Protein AF-A0A0R3E4I4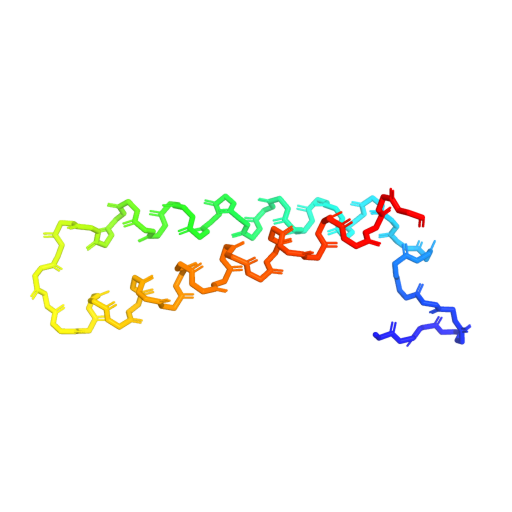-F1 (afdb_monomer_lite)

Foldseek 3Di:
DADPNHPPCVVCVPVVVVVLVVVLVVLVVLLVVLVPPPDPVSVVSNVVSVVVVVVSVVVVVVVPD

pLDDT: mean 77.38, std 11.23, range [37.41, 87.62]

Secondary structure (DSSP, 8-state):
-EETTEEHHHH-HHHHHHHHHHHHHHHHHHHHHHTT--SHHHHHHHHHHHHHHHHHHHHHHGGG-

Structure (mmCIF, N/CA/C/O backbone):
data_AF-A0A0R3E4I4-F1
#
_entry.id   AF-A0A0R3E4I4-F1
#
loop_
_atom_site.group_PDB
_atom_site.id
_atom_site.type_symbol
_atom_site.label_atom_id
_atom_site.label_alt_id
_atom_site.label_comp_id
_atom_site.label_asym_id
_atom_site.label_entity_id
_atom_site.label_seq_id
_atom_site.pdbx_PDB_ins_code
_atom_site.Cartn_x
_atom_site.Cartn_y
_atom_site.Cartn_z
_atom_site.occupancy
_atom_site.B_iso_or_equiv
_atom_site.auth_seq_id
_atom_site.auth_comp_id
_atom_site.auth_asym_id
_atom_site.auth_atom_id
_atom_site.pdbx_PDB_model_num
ATOM 1 N N . MET A 1 1 ? -1.982 -2.583 -18.391 1.00 68.81 1 MET A N 1
ATOM 2 C CA . MET A 1 1 ? -2.321 -1.441 -19.265 1.00 68.81 1 MET A CA 1
ATOM 3 C C . MET A 1 1 ? -1.274 -1.386 -20.362 1.00 68.81 1 MET A C 1
ATOM 5 O O . MET A 1 1 ? -0.093 -1.432 -20.030 1.00 68.81 1 MET A O 1
ATOM 9 N N . MET A 1 2 ? -1.708 -1.365 -21.622 1.00 79.62 2 MET A N 1
ATOM 10 C CA . MET A 1 2 ? -0.844 -1.263 -22.805 1.00 79.62 2 MET A CA 1
ATOM 11 C C . MET A 1 2 ? -0.929 0.166 -23.342 1.00 79.62 2 MET A C 1
ATOM 13 O O . MET A 1 2 ? -2.021 0.738 -23.359 1.00 79.62 2 MET A O 1
ATOM 17 N N . ILE A 1 3 ? 0.199 0.744 -23.741 1.00 82.31 3 ILE A N 1
ATOM 18 C CA . ILE A 1 3 ? 0.283 2.065 -24.372 1.00 82.31 3 ILE A CA 1
ATOM 19 C C . ILE A 1 3 ? 1.171 1.886 -25.604 1.00 82.31 3 ILE A C 1
ATOM 21 O O . ILE A 1 3 ? 2.262 1.344 -25.483 1.00 82.31 3 ILE A O 1
ATOM 25 N N . PHE A 1 4 ? 0.698 2.293 -26.786 1.00 87.38 4 PHE A N 1
ATOM 26 C CA . PHE A 1 4 ? 1.397 2.047 -28.062 1.00 87.38 4 PHE A CA 1
ATOM 27 C C . PHE A 1 4 ? 1.789 0.572 -28.273 1.00 87.38 4 PHE A C 1
ATOM 29 O O . PHE A 1 4 ? 2.900 0.286 -28.701 1.00 87.38 4 PHE A O 1
ATOM 36 N N . ASP A 1 5 ? 0.906 -0.360 -27.899 1.00 87.25 5 ASP A N 1
ATOM 37 C CA . ASP A 1 5 ? 1.155 -1.812 -27.933 1.00 87.25 5 ASP A CA 1
ATOM 38 C C . ASP A 1 5 ? 2.359 -2.297 -27.105 1.00 87.25 5 ASP A C 1
ATOM 40 O O . ASP A 1 5 ? 2.737 -3.464 -27.179 1.00 87.25 5 ASP A O 1
ATOM 44 N N . ILE A 1 6 ? 2.908 -1.441 -26.241 1.00 85.19 6 ILE A N 1
ATOM 45 C CA . ILE A 1 6 ? 3.980 -1.773 -25.304 1.00 85.19 6 ILE 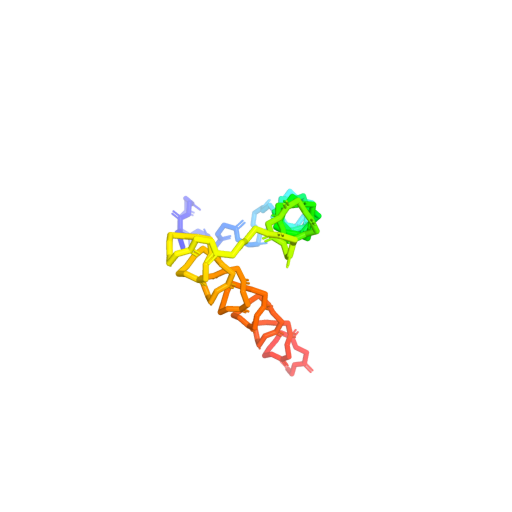A CA 1
ATOM 46 C C . ILE A 1 6 ? 3.400 -1.764 -23.878 1.00 85.19 6 ILE A C 1
ATOM 48 O O . ILE A 1 6 ? 2.586 -0.891 -23.532 1.00 85.19 6 ILE A O 1
ATOM 52 N N . PRO A 1 7 ? 3.774 -2.720 -23.008 1.00 85.25 7 PRO A N 1
ATOM 53 C CA . PRO A 1 7 ? 3.390 -2.678 -21.604 1.00 85.25 7 PRO A CA 1
ATOM 54 C C . PRO A 1 7 ? 3.816 -1.357 -20.959 1.00 85.25 7 PRO A C 1
ATOM 56 O O . PRO A 1 7 ? 4.970 -0.947 -21.044 1.00 85.25 7 PRO A O 1
ATOM 59 N N . ALA A 1 8 ? 2.903 -0.693 -20.243 1.00 78.88 8 ALA A N 1
ATOM 60 C CA . ALA A 1 8 ? 3.214 0.580 -19.582 1.00 78.88 8 ALA A CA 1
ATOM 61 C C . ALA A 1 8 ? 4.406 0.480 -18.600 1.00 78.88 8 ALA A C 1
ATOM 63 O O . ALA A 1 8 ? 5.099 1.466 -18.368 1.00 78.88 8 ALA A O 1
ATOM 64 N N . LEU A 1 9 ? 4.653 -0.719 -18.053 1.00 80.38 9 LEU A N 1
ATOM 65 C CA . LEU A 1 9 ? 5.825 -1.054 -17.233 1.00 80.38 9 LEU A CA 1
ATOM 66 C C . LEU A 1 9 ? 7.153 -0.954 -17.985 1.00 80.38 9 LEU A C 1
ATOM 68 O O . LEU A 1 9 ? 8.142 -0.553 -17.381 1.00 80.38 9 LEU A O 1
ATOM 72 N N . GLU A 1 10 ? 7.170 -1.283 -19.272 1.00 80.31 10 GLU A N 1
ATOM 73 C CA . GLU A 1 10 ? 8.368 -1.214 -20.112 1.00 80.31 10 GLU A CA 1
ATOM 74 C C . GLU A 1 10 ? 8.628 0.211 -20.605 1.00 80.31 10 GLU A C 1
ATOM 76 O O . GLU A 1 10 ? 9.775 0.635 -20.700 1.00 80.31 10 GLU A O 1
ATOM 81 N N . LEU A 1 11 ? 7.566 0.979 -20.861 1.00 83.69 11 LEU A N 1
ATOM 82 C CA . LEU A 1 11 ? 7.684 2.376 -21.286 1.00 83.69 11 LEU A CA 1
ATOM 83 C C . LEU A 1 11 ? 8.098 3.316 -20.153 1.00 83.69 11 LEU A C 1
ATOM 85 O O . LEU A 1 11 ? 8.835 4.274 -20.378 1.00 83.69 11 LEU A O 1
ATOM 89 N N . PHE A 1 12 ? 7.606 3.065 -18.938 1.00 84.06 12 PHE A N 1
ATOM 90 C CA . PHE A 1 12 ? 7.787 3.966 -17.801 1.00 84.06 12 PHE A CA 1
ATOM 91 C C . PHE A 1 12 ? 8.237 3.222 -16.532 1.00 84.06 12 PHE A C 1
ATOM 93 O O . PHE A 1 12 ? 7.557 3.286 -15.501 1.00 84.06 12 PHE A O 1
ATOM 100 N N . PRO A 1 13 ? 9.386 2.520 -16.566 1.00 75.00 13 PRO A N 1
ATOM 101 C CA . PRO A 1 13 ? 9.822 1.679 -15.454 1.00 75.00 13 PRO A CA 1
ATOM 102 C C . PRO A 1 13 ? 10.078 2.489 -14.173 1.00 75.00 13 PRO A C 1
ATOM 104 O O . PRO A 1 13 ? 9.624 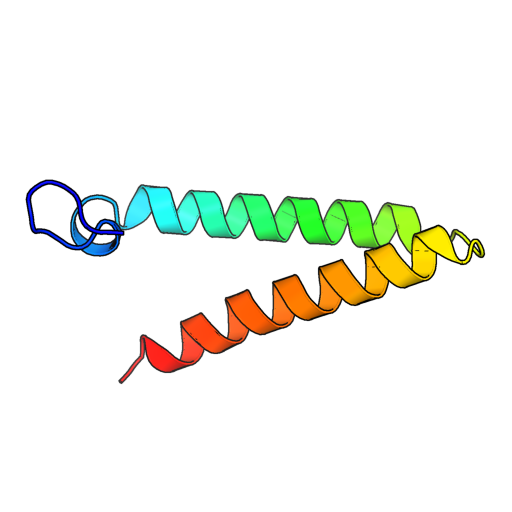2.097 -13.097 1.00 75.00 13 PRO A O 1
ATOM 107 N N . GLY A 1 14 ? 10.733 3.652 -14.292 1.00 84.31 14 GLY A N 1
ATOM 108 C CA . GLY A 1 14 ? 11.010 4.552 -13.165 1.00 84.31 14 GLY A CA 1
ATOM 109 C C . GLY A 1 14 ? 9.739 5.163 -12.575 1.00 84.31 14 GLY A C 1
ATOM 110 O O . GLY A 1 14 ? 9.466 4.991 -11.391 1.00 84.31 14 GLY A O 1
ATOM 111 N N . LEU A 1 15 ? 8.900 5.766 -13.424 1.00 83.56 15 LEU A N 1
ATOM 112 C CA . LEU A 1 15 ? 7.651 6.418 -13.011 1.00 83.56 15 LEU A CA 1
ATOM 113 C C . LEU A 1 15 ? 6.725 5.470 -12.244 1.00 83.56 15 LEU A C 1
ATOM 115 O O . LEU A 1 15 ? 6.150 5.843 -11.226 1.00 83.56 15 LEU A O 1
ATOM 119 N N . LEU A 1 16 ? 6.565 4.232 -12.719 1.00 79.75 16 LEU A N 1
ATOM 120 C CA . LEU A 1 16 ? 5.697 3.268 -12.044 1.00 79.75 16 LEU A CA 1
ATOM 121 C C . LEU A 1 16 ? 6.306 2.753 -10.738 1.00 79.75 16 LEU A C 1
ATOM 123 O O . LEU A 1 16 ? 5.558 2.392 -9.829 1.00 79.75 16 LEU A O 1
ATOM 127 N N . SER A 1 17 ? 7.635 2.722 -10.627 1.00 80.56 17 SER A N 1
ATOM 128 C CA . SER A 1 17 ? 8.319 2.417 -9.369 1.00 80.56 17 SER A CA 1
ATOM 129 C C . SER A 1 17 ? 8.116 3.531 -8.341 1.00 80.56 17 SER A C 1
ATOM 131 O O . SER A 1 17 ? 7.675 3.256 -7.226 1.00 80.56 17 SER A O 1
ATOM 133 N N . GLU A 1 18 ? 8.338 4.783 -8.740 1.00 87.06 18 GLU A N 1
ATOM 134 C CA . GLU A 1 18 ? 8.129 5.970 -7.902 1.00 87.06 18 GLU A CA 1
ATOM 135 C C . GLU A 1 18 ? 6.667 6.097 -7.459 1.00 87.06 18 GLU A C 1
ATOM 137 O O . GLU A 1 18 ? 6.382 6.289 -6.277 1.00 87.06 18 GLU A O 1
ATOM 142 N N . LEU A 1 19 ? 5.721 5.895 -8.382 1.00 85.81 19 LEU A N 1
ATOM 143 C CA . LEU A 1 19 ? 4.293 5.908 -8.075 1.00 85.81 19 LEU A CA 1
ATOM 144 C C . LEU A 1 19 ? 3.928 4.832 -7.045 1.00 85.81 19 LEU A C 1
ATOM 146 O O . LEU A 1 19 ? 3.174 5.105 -6.113 1.00 85.81 19 LEU A O 1
ATOM 150 N N . ARG A 1 20 ? 4.468 3.613 -7.181 1.00 82.19 20 ARG A N 1
ATOM 151 C CA . ARG A 1 20 ? 4.247 2.543 -6.194 1.00 82.19 20 ARG A CA 1
ATOM 152 C C . ARG A 1 20 ? 4.793 2.918 -4.820 1.00 82.19 20 ARG A C 1
ATOM 154 O O . ARG A 1 20 ? 4.089 2.722 -3.833 1.00 82.19 20 ARG A O 1
ATOM 161 N N . GLN A 1 21 ? 6.005 3.466 -4.754 1.00 86.69 21 GLN A N 1
ATOM 162 C CA . GLN A 1 21 ? 6.599 3.918 -3.493 1.00 86.69 21 GLN A CA 1
ATOM 163 C C . GLN A 1 21 ? 5.755 5.014 -2.834 1.00 86.69 21 GLN A C 1
ATOM 165 O O . GLN A 1 21 ? 5.478 4.928 -1.639 1.00 86.69 21 GLN A O 1
ATOM 170 N N . ALA A 1 22 ? 5.272 5.987 -3.610 1.00 87.62 22 ALA A N 1
ATOM 171 C CA . ALA A 1 22 ? 4.400 7.048 -3.110 1.00 87.62 22 ALA A CA 1
ATOM 172 C C . ALA A 1 22 ? 3.055 6.510 -2.586 1.00 87.62 22 ALA A C 1
ATOM 174 O O . ALA A 1 22 ? 2.584 6.940 -1.533 1.00 87.62 22 ALA A O 1
ATOM 175 N N . ILE A 1 23 ? 2.450 5.540 -3.284 1.00 86.50 23 ILE A N 1
ATOM 176 C CA . ILE A 1 23 ? 1.207 4.887 -2.843 1.00 86.50 23 ILE A CA 1
ATOM 177 C C . ILE A 1 23 ? 1.422 4.146 -1.519 1.00 86.50 23 ILE A C 1
ATOM 179 O O . ILE A 1 23 ? 0.605 4.285 -0.611 1.00 86.50 23 ILE A O 1
ATOM 183 N N . LEU A 1 24 ? 2.511 3.383 -1.397 1.00 86.06 24 LEU A N 1
ATOM 184 C CA . LEU A 1 24 ? 2.836 2.652 -0.169 1.00 86.06 24 LEU A CA 1
ATOM 185 C C . LEU A 1 24 ? 3.103 3.593 1.009 1.00 86.06 24 LEU A C 1
ATOM 187 O O . LEU A 1 24 ? 2.561 3.377 2.090 1.00 86.06 24 LEU A O 1
ATOM 191 N N . ALA A 1 25 ? 3.883 4.654 0.795 1.00 87.44 25 ALA A N 1
ATOM 192 C CA . ALA A 1 25 ? 4.142 5.658 1.823 1.00 87.44 25 ALA A CA 1
ATOM 193 C C . ALA A 1 25 ? 2.830 6.270 2.333 1.00 87.44 25 ALA A C 1
ATOM 195 O O . ALA A 1 25 ? 2.575 6.287 3.536 1.00 87.44 25 ALA A O 1
ATOM 196 N N . ARG A 1 26 ? 1.942 6.666 1.412 1.00 86.00 26 ARG A N 1
ATOM 197 C CA . ARG A 1 26 ? 0.652 7.253 1.780 1.00 86.00 26 ARG A CA 1
ATOM 198 C C . ARG A 1 26 ? -0.281 6.258 2.472 1.00 86.00 26 ARG A C 1
ATOM 200 O O . ARG A 1 26 ? -1.039 6.651 3.354 1.00 86.00 26 ARG A O 1
ATOM 207 N N . ALA A 1 27 ? -0.246 4.986 2.081 1.00 81.50 27 ALA A N 1
ATOM 208 C CA . ALA A 1 27 ? -1.019 3.936 2.736 1.00 81.50 27 ALA A CA 1
ATOM 209 C C . ALA A 1 27 ? -0.576 3.729 4.194 1.00 81.50 27 ALA A C 1
ATOM 211 O O . ALA A 1 27 ? -1.434 3.617 5.066 1.00 81.50 27 ALA A O 1
ATOM 212 N N . ASN A 1 28 ? 0.735 3.749 4.457 1.00 79.50 28 ASN A N 1
ATOM 213 C CA . ASN A 1 28 ? 1.283 3.637 5.811 1.00 79.50 28 ASN A CA 1
ATOM 214 C C . ASN A 1 28 ? 0.911 4.845 6.681 1.00 79.50 28 ASN A C 1
ATOM 216 O O . ASN A 1 28 ? 0.436 4.659 7.794 1.00 79.50 28 ASN A O 1
ATOM 220 N N . GLU A 1 29 ? 1.021 6.069 6.156 1.00 85.00 29 GLU A N 1
ATOM 221 C CA . GLU A 1 29 ? 0.588 7.278 6.880 1.00 85.00 29 GLU A CA 1
ATOM 222 C C . GLU A 1 29 ? -0.888 7.194 7.297 1.00 85.00 29 GLU A C 1
ATOM 224 O O . GLU A 1 29 ? -1.246 7.469 8.440 1.00 85.00 29 GLU A O 1
ATOM 229 N N . LEU A 1 30 ? -1.757 6.766 6.376 1.00 82.75 30 LEU A N 1
ATOM 230 C CA . LEU A 1 30 ? -3.184 6.602 6.657 1.00 82.75 30 LEU A CA 1
ATOM 231 C C . LEU A 1 30 ? -3.453 5.479 7.661 1.00 82.75 30 LEU A C 1
ATOM 233 O O . LEU A 1 30 ? -4.407 5.571 8.434 1.00 82.75 30 LEU A O 1
ATOM 237 N N . TYR A 1 31 ? -2.645 4.421 7.644 1.00 78.25 31 TYR A N 1
ATOM 238 C CA . TYR A 1 31 ? -2.736 3.336 8.612 1.00 78.25 31 TYR A CA 1
ATOM 239 C C . TYR A 1 31 ? -2.394 3.840 10.022 1.00 78.25 31 TYR A C 1
ATOM 241 O O . TYR A 1 31 ? -3.188 3.639 10.944 1.00 78.25 31 TYR A O 1
ATOM 249 N N . ASP A 1 32 ? -1.291 4.579 10.168 1.00 78.62 32 ASP A N 1
ATOM 250 C CA . ASP A 1 32 ? -0.853 5.170 11.440 1.00 78.62 32 ASP A CA 1
ATOM 251 C C . ASP A 1 32 ? -1.896 6.154 12.004 1.00 78.62 32 ASP A C 1
ATOM 253 O O . ASP A 1 32 ? -2.212 6.126 13.196 1.00 78.62 32 ASP A O 1
ATOM 257 N N . GLU A 1 33 ? -2.504 6.981 11.145 1.00 80.62 33 GLU A N 1
ATOM 258 C CA . GLU A 1 33 ? -3.591 7.896 11.529 1.00 80.62 33 GLU A CA 1
ATOM 259 C C . GLU A 1 33 ? -4.856 7.154 12.008 1.00 80.62 33 GLU A C 1
ATOM 261 O O . GLU A 1 33 ? -5.597 7.649 12.867 1.00 80.62 33 GLU A O 1
ATOM 266 N N . LEU A 1 34 ? -5.137 5.971 11.452 1.00 79.88 34 LEU A N 1
ATOM 267 C CA . LEU A 1 34 ? -6.366 5.215 11.709 1.00 79.88 34 LEU A CA 1
ATOM 268 C C . LEU A 1 34 ? -6.246 4.190 12.843 1.00 79.88 34 LEU A C 1
ATOM 270 O O . LEU A 1 34 ? -7.275 3.858 13.439 1.00 79.88 34 LEU A O 1
ATOM 274 N N . GLN A 1 35 ? -5.044 3.709 13.178 1.00 70.75 35 GLN A N 1
ATOM 275 C CA . GLN A 1 35 ? -4.828 2.634 14.161 1.00 70.75 35 GLN A CA 1
ATOM 276 C C . GLN A 1 35 ? -5.356 2.978 15.572 1.00 70.75 35 GLN A C 1
ATOM 278 O O . GLN A 1 35 ? -5.744 2.089 16.330 1.00 70.75 35 GLN A O 1
ATOM 283 N N . GLY A 1 36 ? -5.442 4.268 15.918 1.00 68.75 36 GLY A N 1
ATOM 284 C CA . GLY A 1 36 ? -6.006 4.751 17.188 1.00 68.75 36 GLY A CA 1
ATOM 285 C C . GLY A 1 36 ? -7.530 4.955 17.201 1.00 68.75 36 GLY A C 1
ATOM 286 O O . GLY A 1 36 ? -8.098 5.280 18.246 1.00 68.75 36 GLY A O 1
ATOM 287 N N . ASN A 1 37 ? -8.218 4.794 16.066 1.00 70.94 37 ASN A N 1
ATOM 288 C CA . ASN A 1 37 ? -9.645 5.087 15.929 1.00 70.94 37 ASN A CA 1
ATOM 289 C C . ASN A 1 37 ? -10.497 3.812 16.084 1.00 70.94 37 ASN A C 1
ATOM 291 O O . ASN A 1 37 ? -10.466 2.912 15.251 1.00 70.94 37 ASN A O 1
ATOM 295 N N . SER A 1 38 ? -11.321 3.744 17.135 1.00 64.81 38 SER A N 1
ATOM 296 C CA . SER A 1 38 ? -12.140 2.561 17.461 1.00 64.81 38 SER A CA 1
ATOM 297 C C . SER A 1 38 ? -13.422 2.409 16.627 1.00 64.81 38 SER A C 1
ATOM 299 O O . SER A 1 38 ? -14.206 1.480 16.855 1.00 64.81 38 SER A O 1
ATOM 301 N N . SER A 1 39 ? -13.666 3.291 15.653 1.00 77.56 39 SER A N 1
ATOM 302 C CA . SER A 1 39 ? -14.856 3.209 14.805 1.00 77.56 39 SER A CA 1
ATOM 303 C C . SER A 1 39 ? -14.826 1.986 13.875 1.00 77.56 39 SER A C 1
ATOM 305 O O . SER A 1 39 ? -13.790 1.590 13.343 1.00 77.56 39 SER A O 1
ATOM 307 N N . LYS A 1 40 ? -16.002 1.403 13.600 1.00 68.44 40 LYS A N 1
ATOM 308 C CA . LYS A 1 40 ? -16.144 0.313 12.611 1.00 68.44 40 LYS A CA 1
ATOM 309 C C . LYS A 1 40 ? -15.658 0.717 11.213 1.00 68.44 40 LYS A C 1
ATOM 311 O O . LYS A 1 40 ? -15.136 -0.117 10.485 1.00 68.44 40 LYS A O 1
ATOM 316 N N . ALA A 1 41 ? -15.815 1.992 10.855 1.00 75.06 41 ALA A N 1
ATOM 317 C CA . ALA A 1 41 ? -15.338 2.531 9.587 1.00 75.06 41 ALA A CA 1
ATOM 318 C C . ALA A 1 41 ? -13.803 2.602 9.519 1.00 75.06 41 ALA A C 1
ATOM 320 O O . ALA A 1 41 ? -13.249 2.419 8.441 1.00 75.06 41 ALA A O 1
ATOM 321 N N . ALA A 1 42 ? -13.117 2.838 10.644 1.00 73.81 42 ALA A N 1
ATOM 322 C CA . ALA A 1 42 ? -11.658 2.790 10.699 1.00 73.81 42 ALA A CA 1
ATOM 323 C C . ALA A 1 42 ? -11.136 1.361 10.492 1.00 73.81 42 ALA A C 1
ATOM 325 O O . ALA A 1 42 ? -10.236 1.176 9.685 1.00 73.81 42 ALA A O 1
ATOM 326 N N . ARG A 1 43 ? -11.769 0.346 11.099 1.00 75.25 43 ARG A N 1
ATOM 327 C CA . ARG A 1 43 ? -11.404 -1.071 10.879 1.00 75.25 43 ARG A CA 1
ATOM 328 C C . ARG A 1 43 ? -11.492 -1.488 9.411 1.00 75.25 43 ARG A C 1
ATOM 330 O O . ARG 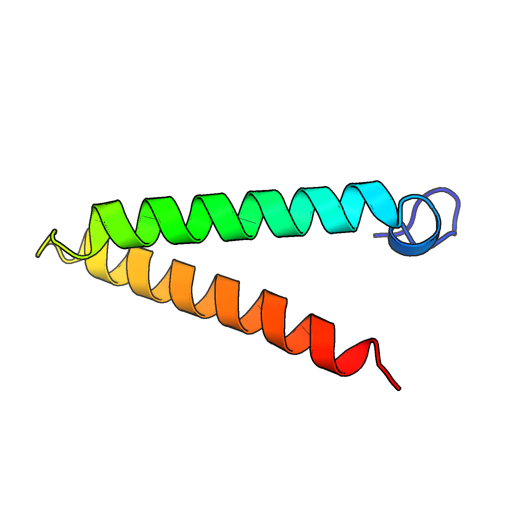A 1 43 ? -10.521 -1.986 8.871 1.00 75.25 43 ARG A O 1
ATOM 337 N N . LEU A 1 44 ? -12.601 -1.173 8.735 1.00 81.88 44 LEU A N 1
ATOM 338 C CA . LEU A 1 44 ? -12.756 -1.471 7.302 1.00 81.88 44 LEU A CA 1
ATOM 339 C C . LEU A 1 44 ? -11.695 -0.784 6.425 1.00 81.88 44 LEU A C 1
ATOM 341 O O . LEU A 1 44 ? -11.298 -1.321 5.394 1.00 81.88 44 LEU A O 1
ATOM 345 N N . LYS A 1 45 ? -11.252 0.418 6.810 1.00 79.00 45 LYS A N 1
ATOM 346 C CA . LYS A 1 45 ? -10.181 1.134 6.106 1.00 79.00 45 LYS A CA 1
ATOM 347 C C . LYS A 1 45 ? -8.813 0.506 6.370 1.00 79.00 45 LYS A C 1
ATOM 349 O O . LYS A 1 45 ? -8.028 0.416 5.434 1.00 79.00 45 LYS A O 1
ATOM 354 N N . LEU A 1 46 ? -8.548 0.060 7.596 1.00 80.56 46 LEU A N 1
ATOM 355 C CA . LEU A 1 46 ? -7.320 -0.655 7.953 1.00 80.56 46 LEU A CA 1
ATOM 356 C C . LEU A 1 46 ? -7.222 -1.984 7.189 1.00 80.56 46 LEU A C 1
ATOM 358 O O . LEU A 1 46 ? -6.226 -2.196 6.507 1.00 80.56 46 LEU A O 1
ATOM 362 N N . ASP A 1 47 ? -8.293 -2.786 7.166 1.00 84.94 47 ASP A N 1
ATOM 363 C CA . ASP A 1 47 ? -8.344 -4.048 6.408 1.00 84.94 47 ASP A CA 1
ATOM 364 C C . ASP A 1 47 ? -8.064 -3.821 4.907 1.00 84.94 47 ASP A C 1
ATOM 366 O O . ASP A 1 47 ? -7.376 -4.601 4.246 1.00 84.94 47 ASP A O 1
ATOM 370 N N . PHE A 1 48 ? -8.589 -2.727 4.344 1.00 86.50 48 PHE A N 1
ATOM 371 C CA . PHE A 1 48 ? -8.324 -2.349 2.955 1.00 86.50 48 PHE A CA 1
ATOM 372 C C . PHE A 1 48 ? -6.854 -1.975 2.717 1.00 86.50 48 PHE A C 1
ATOM 374 O O . PHE A 1 48 ? -6.289 -2.356 1.687 1.00 86.50 48 PHE A O 1
ATOM 381 N N . LEU A 1 49 ? -6.245 -1.222 3.638 1.00 83.69 49 LEU A N 1
ATOM 382 C CA . LEU A 1 49 ? -4.842 -0.812 3.549 1.00 83.69 49 LEU A CA 1
ATOM 383 C C . LEU A 1 49 ? -3.904 -2.019 3.669 1.00 83.69 49 LEU A C 1
ATOM 385 O O . LEU A 1 49 ? -2.981 -2.135 2.863 1.00 83.69 49 LEU A O 1
ATOM 389 N N . GLU A 1 50 ? -4.184 -2.960 4.572 1.00 83.88 50 GLU A N 1
ATOM 390 C CA . GLU A 1 50 ? -3.429 -4.216 4.692 1.00 83.88 50 GLU A CA 1
ATOM 391 C C . GLU A 1 50 ? -3.473 -5.020 3.386 1.00 83.88 50 GLU A C 1
ATOM 393 O O . GLU A 1 50 ? -2.431 -5.330 2.804 1.00 83.88 50 GLU A O 1
ATOM 398 N N . GLN A 1 51 ? -4.669 -5.239 2.831 1.00 87.00 51 GLN A N 1
ATOM 399 C CA . GLN A 1 51 ? -4.824 -5.935 1.548 1.00 87.00 51 GLN A CA 1
ATOM 400 C C . GLN A 1 51 ? -4.157 -5.198 0.379 1.00 87.00 51 GLN A C 1
ATOM 402 O O . GLN A 1 51 ? -3.814 -5.809 -0.638 1.00 87.00 51 GLN A O 1
ATOM 407 N N . LEU A 1 52 ? -4.045 -3.868 0.440 1.00 84.31 52 LEU A N 1
ATOM 408 C CA . LEU A 1 52 ? -3.342 -3.087 -0.576 1.00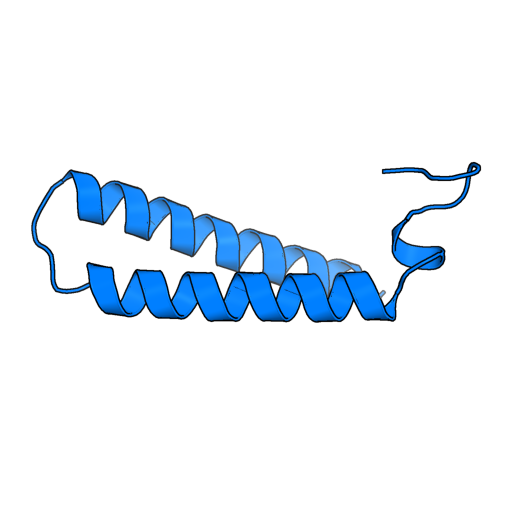 84.31 52 LEU A CA 1
ATOM 409 C C . LEU A 1 52 ? -1.834 -3.347 -0.500 1.00 84.31 52 LEU A C 1
ATOM 411 O O . LEU A 1 52 ? -1.223 -3.638 -1.530 1.00 84.31 52 LEU A O 1
ATOM 415 N N . VAL A 1 53 ? -1.258 -3.293 0.702 1.00 80.81 53 VAL A N 1
ATOM 416 C CA . VAL A 1 53 ? 0.170 -3.551 0.944 1.00 80.81 53 VAL A CA 1
ATOM 417 C C . VAL A 1 53 ? 0.542 -4.978 0.539 1.00 80.81 53 VAL A C 1
ATOM 419 O O . VAL A 1 53 ? 1.509 -5.171 -0.201 1.00 80.81 53 VAL A O 1
ATOM 422 N N . GLU A 1 54 ? -0.263 -5.972 0.923 1.00 85.50 54 GLU A N 1
ATOM 423 C CA . GLU A 1 54 ? -0.054 -7.373 0.533 1.00 85.50 54 GLU A CA 1
ATOM 424 C C . GLU A 1 54 ? -0.028 -7.556 -0.989 1.00 85.50 54 GLU A C 1
ATOM 426 O O . GLU A 1 54 ? 0.871 -8.205 -1.528 1.00 85.50 54 GLU A O 1
ATOM 431 N N . ARG A 1 55 ? -0.968 -6.934 -1.710 1.00 81.94 55 ARG A N 1
ATOM 432 C CA . ARG A 1 55 ? -1.035 -7.019 -3.179 1.00 81.94 55 ARG A CA 1
ATOM 433 C C . ARG A 1 55 ? 0.158 -6.370 -3.869 1.00 81.94 55 ARG A C 1
ATOM 435 O O . ARG A 1 55 ? 0.594 -6.857 -4.915 1.00 81.94 55 ARG A O 1
ATOM 442 N N . VAL A 1 56 ? 0.671 -5.269 -3.323 1.00 77.00 56 VAL A N 1
ATOM 443 C CA . VAL A 1 56 ? 1.860 -4.612 -3.879 1.00 77.00 56 VAL A CA 1
ATOM 444 C C . VAL A 1 56 ? 3.105 -5.468 -3.638 1.00 77.00 56 VAL A C 1
ATOM 446 O O . VAL A 1 56 ? 3.902 -5.635 -4.562 1.00 77.00 56 VAL A O 1
ATOM 449 N N . ASN A 1 57 ? 3.233 -6.075 -2.456 1.00 74.81 57 ASN A N 1
ATOM 450 C CA . ASN A 1 57 ? 4.363 -6.941 -2.115 1.00 74.81 57 ASN A CA 1
ATOM 451 C C . ASN A 1 57 ? 4.362 -8.258 -2.909 1.00 74.81 57 ASN A C 1
ATOM 453 O O . ASN A 1 57 ? 5.403 -8.649 -3.433 1.00 74.81 57 ASN A O 1
ATOM 457 N N . ALA A 1 58 ? 3.205 -8.905 -3.086 1.00 75.69 58 ALA A N 1
ATOM 458 C CA . ALA A 1 58 ? 3.094 -10.145 -3.862 1.00 75.69 58 ALA A CA 1
ATOM 459 C C . ALA A 1 58 ? 3.531 -9.969 -5.332 1.00 75.69 58 ALA A C 1
ATOM 461 O O . ALA A 1 58 ? 4.196 -10.836 -5.896 1.00 75.69 58 ALA A O 1
ATOM 462 N N . ARG A 1 59 ? 3.243 -8.807 -5.937 1.00 63.94 59 ARG A N 1
ATOM 463 C CA . ARG A 1 59 ? 3.689 -8.462 -7.301 1.00 63.94 59 ARG A CA 1
ATOM 464 C C . ARG A 1 5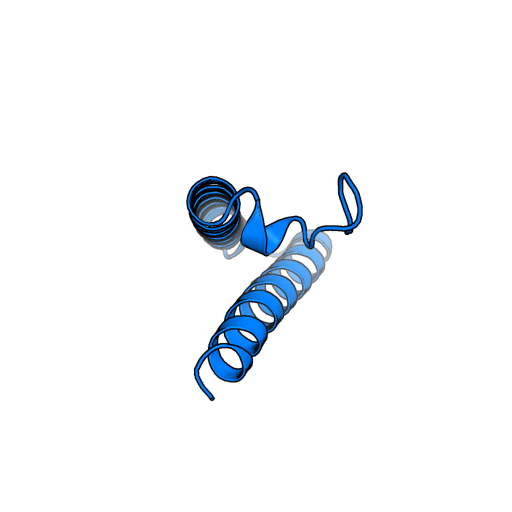9 ? 5.197 -8.224 -7.429 1.00 63.94 59 ARG A C 1
ATOM 466 O O . ARG A 1 59 ? 5.704 -8.245 -8.546 1.00 63.94 59 ARG A O 1
ATOM 473 N N . HIS A 1 60 ? 5.911 -7.967 -6.333 1.00 57.31 60 HIS A N 1
ATOM 474 C CA . HIS A 1 60 ? 7.368 -7.816 -6.358 1.00 57.31 60 HIS A CA 1
ATOM 475 C C . HIS A 1 60 ? 8.068 -9.180 -6.466 1.00 57.31 60 HIS A C 1
ATOM 477 O O . HIS A 1 60 ? 9.040 -9.319 -7.207 1.00 57.31 60 HIS A O 1
ATOM 483 N N . SER A 1 61 ? 7.530 -10.206 -5.798 1.00 51.62 61 SER A N 1
ATOM 484 C CA . SER A 1 61 ? 8.080 -11.567 -5.821 1.00 51.62 61 SER A CA 1
ATOM 485 C C . SER A 1 61 ? 7.997 -12.235 -7.198 1.00 51.62 61 SER A C 1
ATOM 487 O O . SER A 1 61 ? 8.908 -12.967 -7.567 1.00 51.62 61 SER A O 1
ATOM 489 N N . GLU A 1 62 ? 6.960 -11.950 -7.990 1.00 51.78 62 GLU A N 1
ATOM 490 C CA . GLU A 1 62 ? 6.811 -12.505 -9.348 1.00 51.78 62 GLU A CA 1
ATOM 491 C C . GLU A 1 62 ? 7.730 -11.849 -10.392 1.00 51.78 62 GLU A C 1
ATOM 493 O O . GLU A 1 62 ? 7.946 -12.418 -11.454 1.00 51.78 62 GLU A O 1
ATOM 498 N N . SER A 1 63 ? 8.303 -10.675 -10.107 1.00 46.50 63 SER A N 1
ATOM 499 C CA . SER A 1 63 ? 9.162 -9.954 -11.059 1.00 46.50 63 SER A CA 1
ATOM 500 C C . SER A 1 63 ? 10.655 -10.310 -10.941 1.00 46.50 63 SER A C 1
ATOM 502 O O . SER A 1 63 ? 11.475 -9.660 -11.589 1.00 46.50 63 SER A O 1
ATOM 504 N N . THR A 1 64 ? 11.011 -11.304 -10.112 1.00 40.66 64 THR A N 1
ATOM 505 C CA . THR A 1 64 ? 12.402 -11.743 -9.852 1.00 40.66 64 THR A CA 1
ATOM 506 C C . THR A 1 64 ? 12.665 -13.191 -10.309 1.00 40.66 64 THR A C 1
ATOM 508 O O . THR A 1 64 ? 13.500 -13.881 -9.724 1.00 40.66 64 THR A O 1
ATOM 511 N N . VAL A 1 65 ? 11.958 -13.672 -11.340 1.00 37.41 65 VAL A N 1
ATOM 512 C CA . VAL A 1 65 ? 12.210 -14.972 -11.997 1.00 37.41 65 VAL A CA 1
ATOM 513 C C . VAL A 1 65 ? 12.339 -14.778 -13.498 1.00 37.41 65 VAL A C 1
ATOM 515 O O . VAL A 1 65 ? 11.489 -14.054 -14.060 1.00 37.41 65 VAL A O 1
#

Radius of gyration: 15.17 Å; chains: 1; bounding box: 28×23×46 Å

Organism: NCBI:txid989370

Sequence (65 aa):
MMIFDIPALELFPGLLSELRQAILARANELYDELQGNSSKAARLKLDFLEQLVERVNARHSESTV